Protein AF-A0A496UK48-F1 (afdb_monomer)

Sequence (136 aa):
MDYFEWILVMFTCGMVNFFIALSSLKKFLALNSGIDSLLNLENLKEMVRKQMYQALLAIVFFGGMGVLGCIGIITRRLDSTQFVLFLILNGIVWAAGKSAKSIEKRAQNLSVSNPNLSDEYKSICRTWIRKPFPDF

Secondary structure (DSSP, 8-state):
--HHHHHHHHHHHHHHHHHHHHHHHHHHHHH-SEE-SHHHHHHHHHHHHHHHHHHHHHHHHHHHHHHHHHHHHHTT-S-HHHHHHHHHHHHHHHHHHHHHHHHHHHHHT-EE--HHHHHHHHHHHHHHHH-SS---

Nearest PDB structures (foldseek):
  7q83-assembly1_B  TM=6.352E-01  e=6.183E+00  Saccharomyces cerevisiae S288C

Mean predicted aligned error: 3.77 Å

pLDDT: mean 93.19, std 3.93, range [66.12, 98.06]

Solvent-accessible surface area (backbone atoms only — not comparable to full-atom values): 7486 Å² total; per-residue (Å²): 132,57,71,67,56,52,34,52,49,24,47,50,54,25,51,54,52,48,52,53,48,50,49,54,52,52,51,49,56,73,75,41,88,42,38,70,50,71,67,49,49,50,54,46,50,55,52,49,47,52,42,40,55,48,50,54,53,35,47,53,22,50,48,47,27,50,51,49,50,53,51,26,55,77,69,63,71,45,51,76,65,56,48,53,50,51,52,50,53,52,50,50,53,52,54,51,52,58,58,48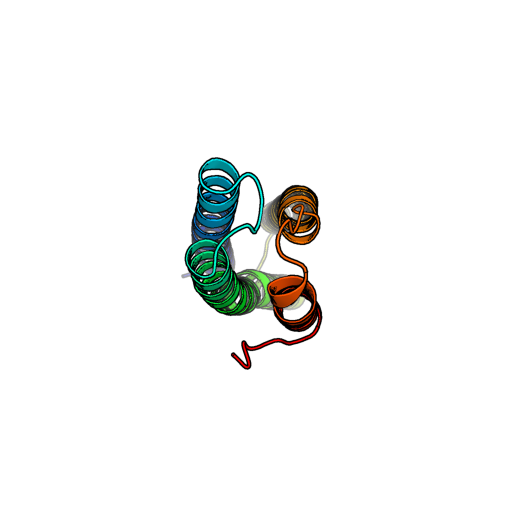,53,57,54,52,52,50,68,71,63,50,54,60,76,36,74,88,51,42,64,58,52,53,48,51,51,49,40,66,74,75,41,82,59,78,92,122

Structure (mmCIF, N/CA/C/O backbone):
data_AF-A0A496UK48-F1
#
_entry.id   AF-A0A496UK48-F1
#
loop_
_atom_site.group_PDB
_atom_site.id
_atom_site.type_symbol
_atom_site.label_atom_id
_atom_site.label_alt_id
_atom_site.label_comp_id
_atom_site.label_asym_id
_atom_site.label_entity_id
_atom_site.label_seq_id
_atom_site.pdbx_PDB_ins_code
_atom_site.Cartn_x
_atom_site.Cartn_y
_atom_site.Cartn_z
_atom_site.occupancy
_atom_site.B_iso_or_equiv
_atom_site.auth_seq_id
_atom_site.auth_comp_id
_atom_site.auth_asym_id
_atom_site.auth_atom_id
_atom_site.pdbx_PDB_model_num
ATOM 1 N N . MET A 1 1 ? 1.303 -1.087 -26.171 1.00 66.12 1 MET A N 1
ATOM 2 C CA . MET A 1 1 ? 1.711 -0.278 -25.016 1.00 66.12 1 MET A CA 1
ATOM 3 C C . MET A 1 1 ? 3.177 -0.513 -24.745 1.00 66.12 1 MET A C 1
ATOM 5 O O . MET A 1 1 ? 3.595 -1.671 -24.759 1.00 66.12 1 MET A O 1
ATOM 9 N N . ASP A 1 2 ? 3.933 0.557 -24.546 1.00 88.25 2 ASP A N 1
ATOM 10 C CA . ASP A 1 2 ? 5.347 0.490 -24.165 1.00 88.25 2 ASP A CA 1
ATOM 11 C C . ASP A 1 2 ? 5.502 0.119 -22.673 1.00 88.25 2 ASP A C 1
ATOM 13 O O . ASP A 1 2 ? 4.555 0.238 -21.889 1.00 88.25 2 ASP A O 1
ATOM 17 N N . TYR A 1 3 ? 6.684 -0.341 -22.252 1.00 88.94 3 TYR A N 1
ATOM 18 C CA . TYR A 1 3 ? 6.968 -0.696 -20.852 1.00 88.94 3 TYR A CA 1
ATOM 19 C C . TYR A 1 3 ? 6.671 0.466 -19.905 1.00 88.94 3 TYR A C 1
ATOM 21 O O . TYR A 1 3 ? 6.113 0.269 -18.824 1.00 88.94 3 TYR A O 1
ATOM 29 N N . PHE A 1 4 ? 7.019 1.680 -20.328 1.00 92.75 4 PHE A N 1
ATOM 30 C CA . PHE A 1 4 ? 6.815 2.876 -19.527 1.00 92.75 4 PHE A CA 1
ATOM 31 C C . PHE A 1 4 ? 5.329 3.205 -19.323 1.00 92.75 4 PHE A C 1
ATOM 33 O O . PHE A 1 4 ? 4.930 3.592 -18.228 1.00 92.75 4 PHE A O 1
ATOM 40 N N . GLU A 1 5 ? 4.477 2.968 -20.323 1.00 95.12 5 GLU A N 1
ATOM 41 C CA . GLU A 1 5 ? 3.028 3.164 -20.186 1.00 95.12 5 GLU A CA 1
ATOM 42 C C . GLU A 1 5 ? 2.441 2.218 -19.133 1.00 95.12 5 GLU A C 1
ATOM 44 O O . GLU A 1 5 ? 1.682 2.648 -18.264 1.00 95.12 5 GLU A O 1
ATOM 49 N N . TRP A 1 6 ? 2.856 0.948 -19.136 1.00 96.38 6 TRP A N 1
ATOM 50 C CA . TRP A 1 6 ? 2.445 -0.005 -18.103 1.00 96.38 6 TRP A CA 1
ATOM 51 C C . TRP A 1 6 ? 2.945 0.384 -16.710 1.00 96.38 6 TRP A C 1
ATOM 53 O O . TRP A 1 6 ? 2.198 0.249 -15.742 1.00 96.38 6 TRP A O 1
ATOM 63 N N . ILE A 1 7 ? 4.170 0.906 -16.598 1.00 96.06 7 ILE A N 1
ATOM 64 C CA . ILE A 1 7 ? 4.708 1.448 -15.340 1.00 96.06 7 ILE A CA 1
ATOM 65 C C . ILE A 1 7 ? 3.804 2.572 -14.815 1.00 96.06 7 ILE A C 1
ATOM 67 O O . ILE A 1 7 ? 3.449 2.560 -13.635 1.00 96.06 7 ILE A O 1
ATOM 71 N N . LEU A 1 8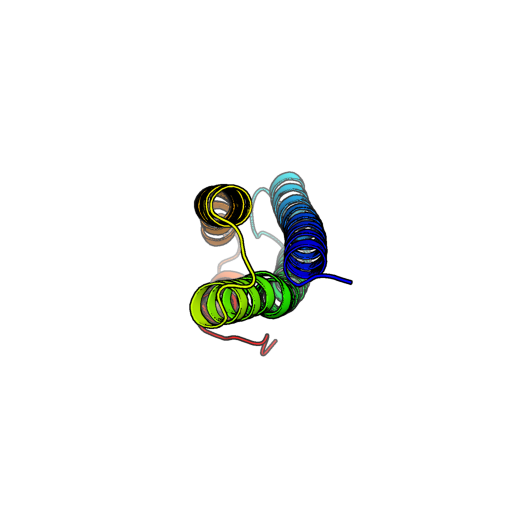 ? 3.377 3.501 -15.676 1.00 97.06 8 LEU A N 1
ATOM 72 C CA . LEU A 1 8 ? 2.485 4.601 -15.294 1.00 97.06 8 LEU A CA 1
ATOM 73 C C . LEU A 1 8 ? 1.087 4.120 -14.887 1.00 97.06 8 LEU A C 1
ATOM 75 O O . LEU A 1 8 ? 0.522 4.635 -13.916 1.00 97.06 8 LEU A O 1
ATOM 79 N N . VAL A 1 9 ? 0.537 3.124 -15.587 1.00 97.75 9 VAL A N 1
ATOM 80 C CA . VAL A 1 9 ? -0.751 2.506 -15.231 1.00 97.75 9 VAL A CA 1
ATOM 81 C C . VAL A 1 9 ? -0.654 1.839 -13.860 1.00 97.75 9 VAL A C 1
ATOM 83 O O . VAL A 1 9 ? -1.461 2.135 -12.980 1.00 97.75 9 VAL A O 1
ATOM 86 N N . MET A 1 10 ? 0.368 1.006 -13.641 1.00 97.50 10 MET A N 1
ATOM 87 C CA . MET A 1 10 ? 0.597 0.332 -12.360 1.00 97.50 10 MET A CA 1
ATOM 88 C C . MET A 1 10 ? 0.794 1.338 -11.222 1.00 97.50 10 MET A C 1
ATOM 90 O O . MET A 1 10 ? 0.184 1.192 -10.162 1.00 97.50 10 MET A O 1
ATOM 94 N N . PHE A 1 11 ? 1.586 2.391 -11.447 1.00 97.75 11 PHE A N 1
ATOM 95 C CA . PHE A 1 11 ? 1.771 3.469 -10.479 1.00 97.75 11 PHE A CA 1
ATOM 96 C C . PHE A 1 11 ? 0.440 4.141 -10.129 1.00 97.75 11 PHE A C 1
ATOM 98 O O . PHE A 1 11 ? 0.097 4.252 -8.953 1.00 97.75 11 PHE A O 1
ATOM 105 N N . THR A 1 12 ? -0.337 4.545 -11.136 1.00 97.94 12 THR A N 1
ATOM 106 C CA . THR A 1 12 ? -1.619 5.234 -10.934 1.00 97.94 12 THR A CA 1
ATOM 107 C C . THR A 1 12 ? -2.606 4.355 -10.171 1.00 97.94 12 THR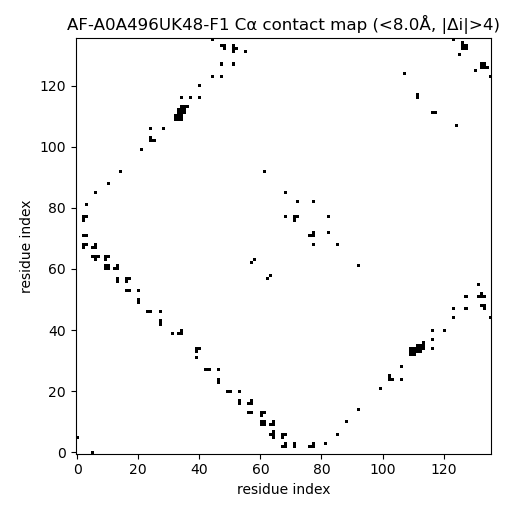 A C 1
ATOM 109 O O . THR A 1 12 ? -3.172 4.796 -9.169 1.00 97.94 12 THR A O 1
ATOM 112 N N . CYS A 1 13 ? -2.770 3.094 -10.577 1.00 98.06 13 CYS A N 1
ATOM 113 C CA . CYS A 1 13 ? -3.639 2.142 -9.887 1.00 98.06 13 CYS A CA 1
ATOM 114 C C . CYS A 1 13 ? -3.187 1.898 -8.440 1.00 98.06 13 CYS A C 1
ATOM 116 O O . CYS A 1 13 ? -4.013 1.917 -7.522 1.00 98.06 13 CYS A O 1
ATOM 118 N N . GLY A 1 14 ? -1.879 1.741 -8.217 1.00 97.88 14 GLY A N 1
ATOM 119 C CA . GLY A 1 14 ? -1.300 1.599 -6.884 1.00 97.88 14 GLY A CA 1
ATOM 120 C C . GLY A 1 14 ? -1.556 2.818 -5.998 1.00 97.88 14 GLY A C 1
ATOM 121 O O . GLY A 1 14 ? -1.967 2.665 -4.847 1.00 97.88 14 GLY A O 1
ATOM 122 N N . MET A 1 15 ? -1.389 4.028 -6.538 1.00 97.81 15 MET A N 1
ATOM 123 C CA . MET A 1 15 ? -1.636 5.276 -5.813 1.00 97.81 15 MET A CA 1
ATOM 124 C C . MET A 1 15 ? -3.119 5.479 -5.492 1.00 97.81 15 MET A C 1
ATOM 126 O O . MET A 1 15 ? -3.447 5.862 -4.369 1.00 97.81 15 MET A O 1
ATOM 130 N N . VAL A 1 16 ? -4.029 5.175 -6.421 1.00 97.94 16 VAL A N 1
ATOM 131 C CA . VAL A 1 16 ? -5.478 5.213 -6.159 1.00 97.94 16 VAL A CA 1
ATOM 132 C C . VAL A 1 16 ? -5.839 4.249 -5.029 1.00 97.94 16 VAL A C 1
ATOM 134 O O . VAL A 1 16 ? -6.479 4.655 -4.057 1.00 97.94 16 VAL A O 1
ATOM 137 N N . ASN A 1 17 ? -5.371 3.000 -5.100 1.00 97.31 17 ASN A N 1
ATOM 138 C CA . ASN A 1 17 ? -5.577 2.013 -4.040 1.00 97.31 17 ASN A CA 1
ATOM 139 C C . ASN A 1 17 ? -5.021 2.499 -2.685 1.00 97.31 17 ASN A C 1
ATOM 141 O O . ASN A 1 17 ? -5.708 2.408 -1.666 1.00 97.31 17 ASN A O 1
ATOM 145 N N . PHE A 1 18 ? -3.823 3.094 -2.680 1.00 96.31 18 PHE A N 1
ATOM 146 C CA . PHE A 1 18 ? -3.215 3.692 -1.489 1.00 96.31 18 PHE A CA 1
ATOM 147 C C . PHE A 1 18 ? -4.082 4.806 -0.882 1.00 96.31 18 PHE A C 1
ATOM 149 O O . PHE A 1 18 ? -4.325 4.808 0.326 1.00 96.31 18 PHE A O 1
ATOM 156 N N . PHE A 1 19 ? -4.591 5.737 -1.693 1.00 96.50 19 PHE A N 1
ATOM 157 C CA . PHE A 1 19 ? -5.431 6.828 -1.191 1.00 96.50 19 PHE A CA 1
ATOM 158 C C . PHE A 1 19 ? -6.769 6.333 -0.636 1.00 96.50 19 PHE A C 1
ATOM 160 O O . PHE A 1 19 ? -7.230 6.859 0.381 1.00 96.50 19 PHE A O 1
ATOM 167 N N . ILE A 1 20 ? -7.366 5.303 -1.239 1.00 96.31 20 ILE A N 1
ATOM 168 C CA . ILE A 1 20 ? -8.583 4.671 -0.712 1.00 96.31 20 ILE A CA 1
ATOM 169 C C . ILE A 1 20 ? -8.295 4.034 0.657 1.00 96.31 20 ILE A C 1
ATOM 171 O O . ILE A 1 20 ? -9.037 4.279 1.613 1.00 96.31 20 ILE A O 1
ATOM 175 N N . ALA A 1 21 ? -7.201 3.276 0.783 1.00 94.56 21 ALA A N 1
ATOM 176 C CA . ALA A 1 21 ? -6.790 2.654 2.045 1.00 94.56 21 ALA A CA 1
ATOM 177 C C . ALA A 1 21 ? -6.535 3.693 3.148 1.00 94.56 21 ALA A C 1
ATOM 179 O O . ALA A 1 21 ? -7.024 3.568 4.278 1.00 94.56 21 ALA A O 1
ATOM 180 N N . LEU A 1 22 ? -5.825 4.765 2.795 1.00 94.62 22 LEU A N 1
ATOM 181 C CA . LEU A 1 22 ? -5.513 5.865 3.697 1.00 94.62 22 LEU A CA 1
ATOM 182 C C . LEU A 1 22 ? -6.769 6.628 4.135 1.00 94.62 22 LEU A C 1
ATOM 184 O O . LEU A 1 22 ? -6.894 6.992 5.305 1.00 94.62 22 LEU A O 1
ATOM 188 N N . SER A 1 23 ? -7.701 6.869 3.212 1.00 94.19 23 SER A N 1
ATOM 189 C CA . SER A 1 23 ? -8.984 7.511 3.506 1.00 94.19 23 SER A CA 1
ATOM 190 C C . SER A 1 23 ? -9.811 6.670 4.478 1.00 94.19 23 SER A C 1
ATOM 192 O O . SER A 1 23 ? -10.307 7.196 5.475 1.00 94.19 23 SER A O 1
ATOM 194 N N . SER A 1 24 ? -9.872 5.350 4.265 1.00 93.19 24 SER A N 1
ATOM 195 C CA . SER A 1 24 ? -10.543 4.422 5.182 1.00 93.19 24 SER A CA 1
ATOM 196 C C . SER A 1 24 ? -9.948 4.479 6.593 1.00 93.19 24 SER A C 1
ATOM 198 O O . SER A 1 24 ? -10.695 4.530 7.569 1.00 93.19 24 SER A O 1
ATOM 200 N N . LEU A 1 25 ? -8.616 4.539 6.710 1.00 93.81 25 LEU A N 1
ATOM 201 C CA . LEU A 1 25 ? -7.929 4.651 8.000 1.00 93.81 25 LEU A CA 1
ATOM 202 C C . LEU A 1 25 ? -8.252 5.962 8.719 1.00 93.81 25 LEU A C 1
ATOM 204 O O . LEU A 1 25 ? -8.556 5.980 9.910 1.00 93.81 25 LEU A O 1
ATOM 208 N N . LYS A 1 26 ? -8.181 7.076 7.983 1.00 93.38 26 LYS A N 1
ATOM 209 C CA . LYS A 1 26 ? -8.479 8.409 8.516 1.00 93.38 26 LYS A CA 1
ATOM 210 C C . LYS A 1 26 ? -9.935 8.508 8.955 1.00 93.38 26 LYS A C 1
ATOM 212 O O . LYS A 1 26 ? -10.199 9.054 10.020 1.00 93.38 26 LYS A O 1
ATOM 217 N N . LYS A 1 27 ? -10.861 7.950 8.171 1.00 93.56 27 LYS A N 1
ATOM 218 C CA . LYS A 1 27 ? -12.283 7.888 8.516 1.00 93.56 27 LYS A CA 1
ATOM 219 C C . LYS A 1 27 ? -12.507 7.068 9.786 1.00 93.56 27 LYS A C 1
ATOM 221 O O . LYS A 1 27 ? -13.228 7.524 10.663 1.00 93.56 27 LYS A O 1
ATOM 226 N N . PHE A 1 28 ? -11.856 5.911 9.916 1.00 93.50 28 PHE A N 1
ATOM 227 C CA . PHE A 1 28 ? -11.934 5.098 11.132 1.00 93.50 28 PHE A CA 1
ATOM 228 C C . PHE A 1 28 ? -11.454 5.873 12.368 1.00 93.50 28 PHE A C 1
ATOM 230 O O . PHE A 1 28 ? -12.183 5.946 13.353 1.00 93.50 28 PHE A O 1
ATOM 237 N N . LEU A 1 29 ? -10.286 6.519 12.282 1.00 92.25 29 LEU A N 1
ATOM 238 C CA . LEU A 1 29 ? -9.725 7.341 13.362 1.00 92.25 29 LEU A CA 1
ATOM 239 C C . LEU A 1 29 ? -10.566 8.580 13.700 1.00 92.25 29 LEU A C 1
ATOM 241 O O . LEU A 1 29 ? -10.534 9.047 14.832 1.00 92.25 29 LEU A O 1
ATOM 245 N N . ALA A 1 30 ? -11.283 9.143 12.726 1.00 92.00 30 ALA A N 1
ATOM 246 C CA . ALA A 1 30 ? -12.175 10.277 12.956 1.00 92.00 30 ALA A CA 1
ATOM 247 C C . ALA A 1 30 ? -13.471 9.860 13.667 1.00 92.00 30 ALA A C 1
ATOM 249 O O . ALA A 1 30 ? -14.024 10.643 14.432 1.00 92.00 30 ALA A O 1
ATOM 250 N N . LEU A 1 31 ? -13.951 8.640 13.409 1.00 91.19 31 LEU A N 1
ATOM 251 C CA . LEU A 1 31 ? -15.176 8.102 14.004 1.00 91.19 31 LEU A CA 1
ATOM 252 C C . LEU A 1 31 ? -14.941 7.436 15.366 1.00 91.19 31 LEU A C 1
ATOM 254 O O . LEU A 1 31 ? -15.863 7.378 16.169 1.00 91.19 31 LEU A O 1
ATOM 258 N N . ASN A 1 32 ? -13.728 6.941 15.628 1.00 89.31 32 ASN A N 1
ATOM 259 C CA . ASN A 1 32 ? -13.404 6.178 16.832 1.00 89.31 32 ASN A CA 1
ATOM 260 C C . ASN A 1 32 ? -12.200 6.814 17.541 1.00 89.31 32 ASN A C 1
ATOM 262 O O . ASN A 1 32 ? -11.061 6.682 17.091 1.00 89.31 32 ASN A O 1
ATOM 266 N N . SER A 1 33 ? -12.447 7.485 18.669 1.00 84.94 33 SER A N 1
ATOM 267 C CA . SER A 1 33 ? -11.394 8.025 19.545 1.00 84.94 33 SER A CA 1
ATOM 268 C C . SER A 1 33 ? -10.760 6.962 20.453 1.00 84.94 33 SER A C 1
ATOM 270 O O . SER A 1 33 ? -9.681 7.190 20.998 1.00 84.94 33 SER A O 1
ATOM 272 N N . GLY A 1 34 ? -11.404 5.798 20.583 1.00 88.75 34 GLY A N 1
ATOM 273 C CA . GLY A 1 34 ? -10.958 4.646 21.362 1.00 88.75 34 GLY A CA 1
ATOM 274 C C . GLY A 1 34 ? -11.833 3.414 21.108 1.00 88.75 34 GLY A C 1
ATOM 275 O O . GLY A 1 34 ? -12.812 3.470 20.359 1.00 88.75 34 GLY A O 1
ATOM 276 N N . ILE A 1 35 ? -11.473 2.291 21.726 1.00 89.31 35 ILE A N 1
ATOM 277 C CA . ILE A 1 35 ? -12.241 1.040 21.684 1.00 89.31 35 ILE A CA 1
ATOM 278 C C . ILE A 1 35 ? -12.948 0.862 23.031 1.00 89.31 35 ILE A C 1
ATOM 280 O O . ILE A 1 35 ? -12.357 0.409 24.015 1.00 89.31 35 ILE A O 1
ATOM 284 N N . ASP A 1 36 ? -14.211 1.268 23.086 1.00 90.25 36 ASP A N 1
ATOM 285 C CA . ASP A 1 36 ? -15.077 1.199 24.269 1.00 90.25 36 ASP A CA 1
ATOM 286 C C . ASP A 1 36 ? -16.209 0.169 24.120 1.00 90.25 36 ASP A C 1
ATOM 288 O O . ASP A 1 36 ? -16.664 -0.399 25.114 1.00 90.25 36 ASP A O 1
ATOM 292 N N . SER A 1 37 ? -16.612 -0.125 22.884 1.00 90.69 37 SER A N 1
ATOM 293 C CA . SER A 1 37 ? -17.705 -1.035 22.556 1.00 90.69 37 SER A CA 1
ATOM 294 C C . SER A 1 37 ? -17.286 -2.150 21.591 1.00 90.69 37 SER A C 1
ATOM 296 O O . SER A 1 37 ? -16.293 -2.046 20.865 1.00 90.69 37 SER A O 1
ATOM 298 N N . LEU A 1 38 ? -18.092 -3.216 21.551 1.00 91.00 38 LEU A N 1
ATOM 299 C CA . LEU A 1 38 ? -17.963 -4.287 20.557 1.00 91.00 38 LEU A CA 1
ATOM 300 C C . LEU A 1 38 ? -18.112 -3.757 19.126 1.00 91.00 38 LEU A C 1
ATOM 302 O O . LEU A 1 38 ? -17.391 -4.195 18.236 1.00 91.00 38 LEU A O 1
ATOM 306 N N . LEU A 1 39 ? -18.975 -2.759 18.919 1.00 91.31 39 LEU A N 1
ATOM 307 C CA . LEU A 1 39 ? -19.181 -2.140 17.611 1.00 91.31 39 LEU A CA 1
ATOM 308 C C . LEU A 1 39 ? -17.894 -1.483 17.085 1.00 91.31 39 LEU A C 1
ATOM 310 O O . LEU A 1 39 ? -17.544 -1.652 15.918 1.00 91.31 39 LEU A O 1
ATOM 314 N N . ASN A 1 40 ? -17.141 -0.779 17.937 1.00 91.50 40 ASN A N 1
ATOM 315 C CA . ASN A 1 40 ? -15.868 -0.167 17.531 1.00 91.50 40 ASN A CA 1
ATOM 316 C C . ASN A 1 40 ? -14.830 -1.236 17.165 1.00 91.50 40 ASN A C 1
ATOM 318 O O . ASN A 1 40 ? -14.034 -1.045 16.243 1.00 91.50 40 ASN A O 1
ATOM 322 N N . LEU A 1 41 ? -14.847 -2.367 17.875 1.00 92.12 41 LEU A N 1
ATOM 323 C CA . LEU A 1 41 ? -13.962 -3.494 17.604 1.00 92.12 41 LEU A CA 1
ATOM 324 C C . LEU A 1 41 ? -14.302 -4.176 16.270 1.00 92.12 41 LEU A C 1
ATOM 326 O O . LEU A 1 41 ? -13.397 -4.492 15.499 1.00 92.12 41 LEU A O 1
ATOM 330 N N . GLU A 1 42 ? -15.584 -4.357 15.955 1.00 93.81 42 GLU A N 1
ATOM 331 C CA . GLU A 1 42 ? -16.021 -4.869 14.650 1.00 93.81 42 GLU A CA 1
ATOM 332 C C . GLU A 1 42 ? -15.651 -3.915 13.510 1.00 93.81 42 GLU A C 1
ATOM 334 O O . GLU A 1 42 ? -15.089 -4.349 12.501 1.00 93.81 42 GLU A O 1
ATOM 339 N N . ASN A 1 43 ? -15.847 -2.608 13.707 1.00 93.50 43 ASN A N 1
ATOM 340 C CA . ASN A 1 43 ? -15.411 -1.584 12.755 1.00 93.50 43 ASN A CA 1
ATOM 341 C C . ASN A 1 43 ? -13.893 -1.641 12.515 1.00 93.50 43 ASN A C 1
ATOM 343 O O . ASN A 1 43 ? -13.435 -1.498 11.376 1.00 93.50 43 ASN A O 1
ATOM 347 N N . LEU A 1 44 ? -13.103 -1.878 13.570 1.00 93.75 44 LEU A N 1
ATOM 348 C CA . LEU A 1 44 ? -11.660 -2.076 13.452 1.00 93.75 44 LEU A CA 1
ATOM 349 C C . LEU A 1 44 ? -11.347 -3.327 12.625 1.00 93.75 44 LEU A C 1
ATOM 351 O O . LEU A 1 44 ? -10.542 -3.242 11.698 1.00 93.75 44 LEU A O 1
ATOM 355 N N . LYS A 1 45 ? -11.980 -4.470 12.921 1.00 94.62 45 LYS A N 1
ATOM 356 C CA . LYS A 1 45 ? -11.779 -5.719 12.166 1.00 94.62 45 LYS A CA 1
ATOM 357 C C . LYS A 1 45 ? -12.057 -5.522 10.682 1.00 94.62 45 LYS A C 1
ATOM 359 O O . LYS A 1 45 ? -11.232 -5.897 9.849 1.00 94.62 45 LYS A O 1
ATOM 364 N N . GLU A 1 46 ? -13.190 -4.913 10.341 1.00 94.38 46 GLU A N 1
ATOM 365 C CA . GLU A 1 46 ? -13.565 -4.671 8.949 1.00 94.38 46 GLU A CA 1
ATOM 366 C C . GLU A 1 46 ? -12.553 -3.752 8.250 1.00 94.38 46 GLU A C 1
ATOM 368 O O . GLU A 1 46 ? -12.118 -4.032 7.126 1.00 94.38 46 GLU A O 1
ATOM 373 N N . MET A 1 47 ? -12.129 -2.682 8.928 1.00 95.38 47 MET A N 1
ATOM 374 C CA . MET A 1 47 ? -11.120 -1.763 8.408 1.00 95.38 47 MET A CA 1
ATOM 375 C C . MET A 1 47 ? -9.781 -2.471 8.174 1.00 95.38 47 MET A C 1
ATOM 377 O O . MET A 1 47 ? -9.207 -2.346 7.090 1.00 95.38 47 MET A O 1
ATOM 381 N N . VAL A 1 48 ? -9.299 -3.239 9.156 1.00 95.25 48 VAL A N 1
ATOM 382 C CA . VAL A 1 48 ? -8.037 -3.985 9.061 1.00 95.25 48 VAL A CA 1
ATOM 383 C C . VAL A 1 48 ? -8.110 -4.988 7.917 1.00 95.25 48 VAL A C 1
ATOM 385 O O . VAL A 1 48 ? -7.207 -5.031 7.085 1.00 95.25 48 VAL A O 1
ATOM 388 N N . ARG A 1 49 ? -9.208 -5.745 7.816 1.00 95.94 49 ARG A N 1
ATOM 389 C CA . ARG A 1 49 ? -9.432 -6.721 6.744 1.00 95.94 49 ARG A CA 1
ATOM 390 C C . ARG A 1 49 ? -9.293 -6.072 5.366 1.00 95.94 49 ARG A C 1
ATOM 392 O O . ARG A 1 49 ? -8.541 -6.568 4.527 1.00 95.94 49 ARG A O 1
ATOM 399 N N . LYS A 1 50 ? -9.967 -4.938 5.142 1.00 94.62 50 LYS A N 1
ATOM 400 C CA . LYS A 1 50 ? -9.864 -4.180 3.882 1.00 94.62 50 LYS A CA 1
ATOM 401 C C . LYS A 1 50 ? -8.430 -3.735 3.613 1.00 94.62 50 LYS A C 1
ATOM 403 O O . LYS A 1 50 ? -7.943 -3.920 2.501 1.00 94.62 50 LYS A O 1
ATOM 408 N N . GLN A 1 51 ? -7.736 -3.219 4.624 1.00 94.62 51 GLN A N 1
ATOM 409 C CA . GLN A 1 51 ? -6.356 -2.767 4.463 1.00 94.62 51 GLN A CA 1
ATOM 410 C C . GLN A 1 51 ? -5.375 -3.889 4.148 1.00 94.62 51 GLN A C 1
ATOM 412 O O . GLN A 1 51 ? -4.489 -3.684 3.324 1.00 94.62 51 GLN A O 1
ATOM 417 N N . MET A 1 52 ? -5.538 -5.075 4.736 1.00 95.31 52 MET A N 1
ATOM 418 C CA . MET A 1 52 ? -4.690 -6.228 4.418 1.00 95.31 52 MET A CA 1
ATOM 419 C C . MET A 1 52 ? -4.829 -6.622 2.940 1.00 95.31 52 MET A C 1
ATOM 421 O O . MET A 1 52 ? -3.824 -6.777 2.248 1.00 95.31 52 MET A O 1
ATOM 425 N N . TYR A 1 53 ? -6.056 -6.675 2.407 1.00 95.56 53 TYR A N 1
ATOM 426 C CA . TYR A 1 53 ? -6.268 -6.924 0.975 1.00 95.56 53 TYR A CA 1
ATOM 427 C C . TYR A 1 53 ? -5.758 -5.782 0.085 1.00 95.56 53 TYR A C 1
ATOM 429 O O . TYR A 1 53 ? -5.162 -6.034 -0.962 1.00 95.56 53 TYR A O 1
ATOM 437 N N . GLN A 1 54 ? -5.931 -4.527 0.504 1.00 95.00 54 GLN A N 1
ATOM 438 C CA . GLN A 1 54 ? -5.391 -3.373 -0.220 1.00 95.00 54 GLN A CA 1
ATOM 439 C C . GLN A 1 54 ? -3.861 -3.371 -0.237 1.00 95.00 54 GLN A C 1
ATOM 441 O O . GLN A 1 54 ? -3.276 -2.989 -1.248 1.00 95.00 54 GLN A O 1
ATOM 446 N N . ALA A 1 55 ? -3.203 -3.822 0.832 1.00 94.19 55 ALA A N 1
ATOM 447 C CA . ALA A 1 55 ? -1.753 -3.969 0.877 1.00 94.19 55 ALA A CA 1
ATOM 448 C C . ALA A 1 55 ? -1.270 -5.039 -0.114 1.00 94.19 55 ALA A C 1
ATOM 450 O O . ALA A 1 55 ? -0.308 -4.800 -0.842 1.00 94.19 55 ALA A O 1
ATOM 451 N N . LEU A 1 56 ? -1.971 -6.174 -0.221 1.00 94.88 56 LEU A N 1
ATOM 452 C CA . LEU A 1 56 ? -1.678 -7.193 -1.238 1.00 94.88 56 LEU A CA 1
ATOM 453 C C . LEU A 1 56 ? -1.834 -6.640 -2.657 1.00 94.88 56 LEU A C 1
ATOM 455 O O . LEU A 1 56 ? -0.960 -6.833 -3.500 1.00 94.88 56 LEU A O 1
ATOM 459 N N . LEU A 1 57 ? -2.906 -5.890 -2.911 1.00 96.25 57 LEU A N 1
ATOM 460 C CA . LEU A 1 57 ? -3.118 -5.249 -4.205 1.00 96.25 57 LEU A CA 1
ATOM 461 C C . LEU A 1 57 ? -2.039 -4.190 -4.506 1.00 96.25 57 LEU A C 1
ATOM 463 O O . LEU A 1 57 ? -1.558 -4.093 -5.634 1.00 96.25 57 LEU A O 1
ATOM 467 N N . ALA A 1 58 ? -1.591 -3.442 -3.493 1.00 95.69 58 ALA A N 1
ATOM 468 C CA . ALA A 1 58 ? -0.477 -2.506 -3.621 1.00 95.69 58 ALA A CA 1
ATOM 469 C C . ALA A 1 58 ? 0.844 -3.221 -3.949 1.00 95.69 58 ALA A C 1
ATOM 471 O O . ALA A 1 58 ? 1.619 -2.707 -4.753 1.00 95.69 58 ALA A O 1
ATOM 472 N N . ILE A 1 59 ? 1.090 -4.412 -3.387 1.00 94.94 59 ILE A N 1
ATOM 473 C CA . ILE A 1 59 ? 2.248 -5.247 -3.744 1.00 94.94 59 ILE A CA 1
ATOM 474 C C . ILE A 1 59 ? 2.175 -5.660 -5.216 1.00 94.94 59 ILE A C 1
ATOM 476 O O . ILE A 1 59 ? 3.188 -5.587 -5.904 1.00 94.94 59 ILE A O 1
ATOM 480 N N . VAL A 1 60 ? 0.999 -6.038 -5.725 1.00 96.94 60 VAL A N 1
ATOM 481 C CA . VAL A 1 60 ? 0.832 -6.373 -7.150 1.00 96.94 60 VAL A CA 1
ATOM 482 C C . VAL A 1 60 ? 1.160 -5.169 -8.035 1.00 96.94 60 VAL A C 1
ATOM 484 O O . VAL A 1 60 ? 1.955 -5.297 -8.964 1.00 96.94 60 VAL A O 1
ATOM 487 N N . PHE A 1 61 ? 0.612 -3.992 -7.727 1.00 97.81 61 PHE A N 1
ATOM 488 C CA . PHE A 1 61 ? 0.840 -2.793 -8.535 1.00 97.81 61 PHE A CA 1
ATOM 489 C C . PHE A 1 61 ? 2.279 -2.276 -8.444 1.00 97.81 61 PHE A C 1
ATOM 491 O O . PHE A 1 61 ? 2.954 -2.145 -9.463 1.00 97.81 61 PHE A O 1
ATOM 498 N N . PHE A 1 62 ? 2.792 -2.011 -7.242 1.00 97.25 62 PHE A N 1
ATOM 499 C CA . PHE A 1 62 ? 4.134 -1.447 -7.075 1.00 97.25 62 PHE A CA 1
ATOM 500 C C . PHE A 1 62 ? 5.241 -2.481 -7.302 1.00 97.25 62 PHE A C 1
ATOM 502 O O . PHE A 1 62 ? 6.288 -2.145 -7.853 1.00 97.25 62 PHE A O 1
ATOM 509 N N . GLY A 1 63 ? 5.008 -3.745 -6.945 1.00 96.38 63 GLY A N 1
ATOM 510 C CA . GLY A 1 63 ? 5.907 -4.847 -7.283 1.00 96.38 63 GLY A CA 1
ATOM 511 C C . GLY A 1 63 ? 5.950 -5.091 -8.789 1.00 96.38 63 GLY A C 1
ATOM 512 O O . GLY A 1 63 ? 7.037 -5.176 -9.356 1.00 96.38 63 GLY A O 1
ATOM 513 N N . GLY A 1 64 ? 4.793 -5.102 -9.460 1.00 96.69 64 GLY A N 1
ATOM 514 C CA . GLY A 1 64 ? 4.705 -5.184 -10.920 1.00 96.69 64 GLY A CA 1
ATOM 515 C C . GLY A 1 64 ? 5.405 -4.015 -11.614 1.00 96.69 64 GLY A C 1
ATOM 516 O O . GLY A 1 64 ? 6.198 -4.232 -12.528 1.00 96.69 64 GLY A O 1
ATOM 517 N N . MET A 1 65 ? 5.197 -2.787 -11.127 1.00 96.62 65 MET A N 1
ATOM 518 C CA . MET A 1 65 ? 5.921 -1.592 -11.577 1.00 96.62 65 MET A CA 1
ATOM 519 C C . MET A 1 65 ? 7.442 -1.768 -11.442 1.00 96.62 65 MET A C 1
ATOM 521 O O . MET A 1 65 ? 8.177 -1.479 -12.384 1.00 96.62 65 MET A O 1
ATOM 525 N N . GLY A 1 66 ? 7.916 -2.266 -10.295 1.00 95.56 66 GLY A N 1
ATOM 526 C CA . GLY A 1 66 ? 9.335 -2.525 -10.048 1.00 95.56 66 GLY A CA 1
ATOM 527 C C . GLY A 1 66 ? 9.919 -3.575 -10.994 1.00 95.56 66 GLY A C 1
ATOM 528 O O . GLY A 1 66 ? 10.967 -3.346 -11.593 1.00 95.56 66 GLY 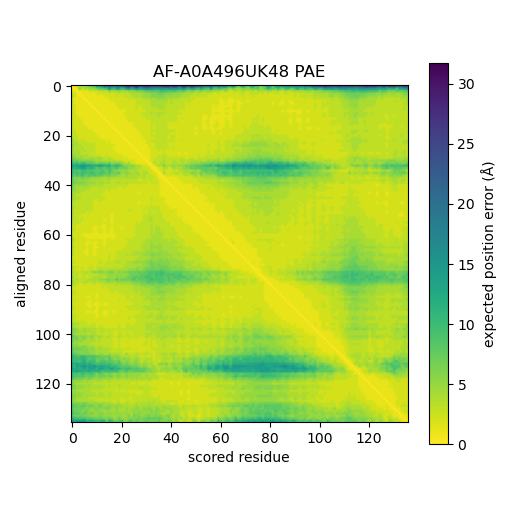A O 1
ATOM 529 N N . VAL A 1 67 ? 9.213 -4.694 -11.190 1.00 96.75 67 VAL A N 1
ATOM 530 C CA . VAL A 1 67 ? 9.618 -5.763 -12.118 1.00 96.75 67 VAL A CA 1
ATOM 531 C C . VAL A 1 67 ? 9.694 -5.245 -13.555 1.00 96.75 67 VAL A C 1
ATOM 533 O O . VAL A 1 67 ? 10.704 -5.463 -14.224 1.00 96.75 67 VAL A O 1
ATOM 536 N N . LEU A 1 68 ? 8.676 -4.514 -14.019 1.00 95.75 68 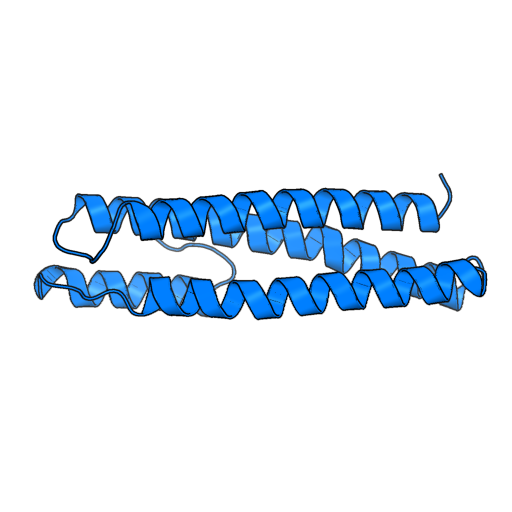LEU A N 1
ATOM 537 C CA . LEU A 1 68 ? 8.667 -3.917 -15.359 1.00 95.75 68 LEU A CA 1
ATOM 538 C C . LEU A 1 68 ? 9.789 -2.889 -15.537 1.00 95.75 68 LEU A C 1
ATOM 540 O O . LEU A 1 68 ? 10.436 -2.882 -16.583 1.00 95.75 68 LEU A O 1
ATOM 544 N N . GLY A 1 69 ? 10.060 -2.073 -14.515 1.00 94.31 69 GLY A N 1
ATOM 545 C CA . GLY A 1 69 ? 11.190 -1.146 -14.504 1.00 94.31 69 GLY A CA 1
ATOM 546 C C . GLY A 1 69 ? 12.528 -1.867 -14.661 1.00 94.31 69 GLY A C 1
ATOM 547 O O . GLY A 1 69 ? 13.313 -1.524 -15.544 1.00 94.31 69 GLY A O 1
ATOM 548 N N . CYS A 1 70 ? 12.766 -2.923 -13.878 1.00 94.81 70 CYS A N 1
ATOM 549 C CA . CYS A 1 70 ? 13.980 -3.737 -13.979 1.00 94.81 70 CYS A CA 1
ATOM 550 C C . CYS A 1 70 ? 14.140 -4.376 -15.366 1.00 94.81 70 CYS A C 1
ATOM 552 O O . CYS A 1 70 ? 15.218 -4.291 -15.958 1.00 94.81 70 CYS A O 1
ATOM 554 N N . ILE A 1 71 ? 13.075 -4.976 -15.912 1.00 95.69 71 ILE A N 1
ATOM 555 C CA . ILE A 1 71 ? 13.095 -5.572 -17.257 1.00 95.69 71 ILE A CA 1
ATOM 556 C C . ILE A 1 71 ? 13.392 -4.500 -18.313 1.00 95.69 71 ILE A C 1
ATOM 558 O O . ILE A 1 71 ? 14.238 -4.714 -19.185 1.00 95.69 71 ILE A O 1
ATOM 562 N N . GLY A 1 72 ? 12.747 -3.335 -18.223 1.00 94.50 72 GLY A N 1
ATOM 563 C CA . GLY A 1 72 ? 12.954 -2.218 -19.142 1.00 94.50 72 GLY A CA 1
ATOM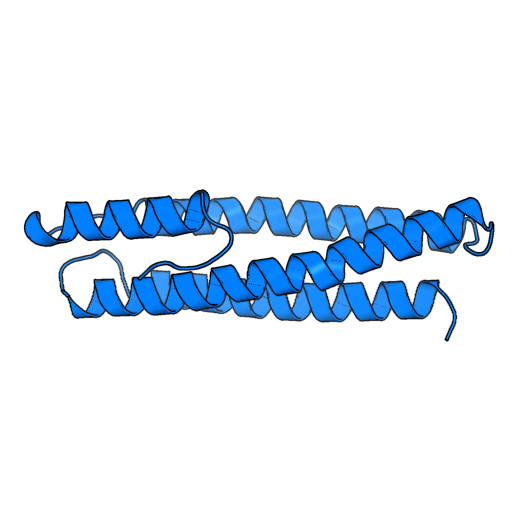 564 C C . GLY A 1 72 ? 14.393 -1.690 -19.138 1.00 94.50 72 GLY A C 1
ATOM 565 O O . GLY A 1 72 ? 14.948 -1.425 -20.205 1.00 94.50 72 GLY A O 1
ATOM 566 N N . ILE A 1 73 ? 15.030 -1.619 -17.963 1.00 93.31 73 ILE A N 1
ATOM 567 C CA . ILE A 1 73 ? 16.439 -1.216 -17.815 1.00 93.31 73 ILE A CA 1
ATOM 568 C C . ILE A 1 73 ? 17.375 -2.267 -18.425 1.00 93.31 73 ILE A C 1
ATOM 570 O O . ILE A 1 73 ? 18.226 -1.933 -19.249 1.00 93.31 73 ILE A O 1
ATOM 574 N N . ILE A 1 74 ? 17.212 -3.544 -18.058 1.00 95.12 74 ILE A N 1
ATOM 575 C CA . ILE A 1 74 ? 18.094 -4.635 -18.516 1.00 95.12 74 ILE A CA 1
ATOM 576 C C . ILE A 1 74 ? 18.023 -4.793 -20.039 1.00 95.12 74 ILE A C 1
ATOM 578 O O . ILE A 1 74 ? 19.043 -4.984 -20.699 1.00 95.12 74 ILE A O 1
ATOM 582 N N . THR A 1 75 ? 16.822 -4.672 -20.607 1.00 94.81 75 THR A N 1
ATOM 583 C CA . THR A 1 75 ? 16.599 -4.779 -22.057 1.00 94.81 75 THR A CA 1
ATOM 584 C C . THR A 1 75 ? 16.915 -3.491 -22.822 1.00 94.81 75 THR A C 1
ATOM 586 O O . THR A 1 75 ? 16.750 -3.470 -24.041 1.00 94.81 75 THR A O 1
ATOM 589 N N . ARG A 1 76 ? 17.378 -2.430 -22.136 1.00 92.31 76 ARG A N 1
ATOM 590 C CA . ARG A 1 76 ? 17.648 -1.091 -22.698 1.00 92.31 76 ARG A CA 1
ATOM 591 C C . ARG A 1 76 ? 16.456 -0.498 -23.458 1.00 92.31 76 ARG A C 1
ATOM 593 O O . ARG A 1 76 ? 16.634 0.245 -24.418 1.00 92.31 76 ARG A O 1
ATOM 600 N N . ARG A 1 77 ? 15.240 -0.858 -23.042 1.00 92.75 77 ARG A N 1
ATOM 601 C CA . ARG A 1 77 ? 13.986 -0.337 -23.604 1.00 92.75 77 ARG A CA 1
ATOM 602 C C . ARG A 1 77 ? 13.501 0.923 -22.901 1.00 92.75 77 ARG A C 1
ATOM 604 O O . ARG A 1 77 ? 12.636 1.595 -23.439 1.00 92.75 77 ARG A O 1
ATOM 611 N N . LEU A 1 78 ? 14.056 1.230 -21.729 1.00 90.50 78 LEU A N 1
ATOM 612 C CA . LEU A 1 78 ? 13.863 2.517 -21.075 1.00 90.50 78 LEU A CA 1
ATOM 613 C C . LEU A 1 78 ? 15.000 3.462 -21.452 1.00 90.50 78 LEU A C 1
ATOM 615 O O . LEU A 1 78 ? 16.174 3.123 -21.282 1.00 90.50 78 LEU A O 1
ATOM 619 N N . ASP A 1 79 ? 14.644 4.643 -21.946 1.00 92.25 79 ASP A N 1
ATOM 620 C CA . ASP A 1 79 ? 15.613 5.713 -22.166 1.00 92.25 79 ASP A CA 1
ATOM 621 C C . ASP A 1 79 ? 16.052 6.362 -20.834 1.00 92.25 79 ASP A C 1
ATOM 623 O O . ASP A 1 79 ? 15.501 6.102 -19.757 1.00 92.25 79 ASP A O 1
ATOM 627 N N . SER A 1 80 ? 17.070 7.224 -20.893 1.00 93.00 80 SER A N 1
ATOM 628 C CA . SER A 1 80 ? 17.607 7.904 -19.708 1.00 93.00 80 SER A CA 1
ATOM 629 C C . SER A 1 80 ? 16.564 8.767 -18.987 1.00 93.00 80 SER A C 1
ATOM 631 O O . SER A 1 80 ? 16.587 8.861 -17.760 1.00 93.00 80 SER A O 1
ATOM 633 N N . THR A 1 81 ? 15.639 9.385 -19.723 1.00 94.50 81 THR A N 1
ATOM 634 C CA . THR A 1 81 ? 14.584 10.236 -19.158 1.00 94.50 81 THR A CA 1
ATOM 635 C C . THR A 1 81 ? 13.549 9.389 -18.420 1.00 94.50 81 THR A C 1
ATOM 637 O O . THR A 1 81 ? 13.208 9.675 -17.272 1.00 94.50 81 THR A O 1
ATOM 640 N N . GLN A 1 82 ? 13.091 8.303 -19.036 1.00 95.06 82 GLN A N 1
ATOM 641 C CA . GLN A 1 82 ? 12.158 7.338 -18.466 1.00 95.06 82 GLN A CA 1
ATOM 642 C C . GLN A 1 82 ? 12.748 6.647 -17.234 1.00 95.06 82 GLN A C 1
ATOM 644 O O . GLN A 1 82 ? 12.032 6.416 -16.259 1.00 95.06 82 GLN A O 1
ATOM 649 N N . PHE A 1 83 ? 14.055 6.374 -17.231 1.00 93.94 83 PHE A N 1
ATOM 650 C CA . PHE A 1 83 ? 14.753 5.865 -16.054 1.00 93.94 83 PHE A CA 1
ATOM 651 C C . PHE A 1 83 ? 14.702 6.853 -14.879 1.00 93.94 83 PHE A C 1
ATOM 653 O O . PHE A 1 83 ? 14.330 6.471 -13.768 1.00 93.94 83 PHE A O 1
ATOM 660 N N . VAL A 1 84 ? 15.012 8.133 -15.116 1.00 96.50 84 VAL A N 1
ATOM 661 C CA . VAL A 1 84 ? 14.921 9.174 -14.076 1.00 96.50 84 VAL A CA 1
ATOM 662 C C . VAL A 1 84 ? 13.486 9.300 -13.557 1.00 96.50 84 VAL A C 1
ATOM 664 O O . VAL A 1 84 ? 13.275 9.350 -12.344 1.00 96.50 84 VAL A O 1
ATOM 667 N N . LEU A 1 85 ? 12.489 9.279 -14.445 1.00 96.31 85 LEU A N 1
ATOM 668 C CA . LEU A 1 85 ? 11.079 9.298 -14.049 1.00 96.31 85 LEU A CA 1
ATOM 669 C C . LEU A 1 85 ? 10.708 8.078 -13.199 1.00 96.31 85 LEU A C 1
ATOM 671 O O . LEU A 1 85 ? 10.076 8.234 -12.157 1.00 96.31 85 LEU A O 1
ATOM 675 N N . PHE A 1 86 ? 11.145 6.878 -13.579 1.00 96.00 86 PHE A N 1
ATOM 676 C CA . PHE A 1 86 ? 10.926 5.665 -12.791 1.00 96.00 86 PHE A CA 1
ATOM 677 C C . PHE A 1 86 ? 11.502 5.783 -11.369 1.00 96.00 86 PHE A C 1
ATOM 679 O O . PHE A 1 86 ? 10.838 5.394 -10.403 1.00 96.00 86 PHE A O 1
ATOM 686 N N . LEU A 1 87 ? 12.694 6.368 -11.208 1.00 96.25 87 LEU A N 1
ATOM 687 C CA . LEU A 1 87 ? 13.269 6.629 -9.883 1.00 96.25 87 LEU A CA 1
ATOM 688 C C . LEU A 1 87 ? 12.417 7.611 -9.067 1.00 96.25 87 LEU A C 1
ATOM 690 O O . LEU A 1 87 ? 12.177 7.371 -7.882 1.00 96.25 87 LEU A O 1
ATOM 694 N N . ILE A 1 88 ? 11.913 8.677 -9.696 1.00 97.81 88 ILE A N 1
ATOM 695 C CA . ILE A 1 88 ? 11.021 9.648 -9.044 1.00 97.81 88 ILE A CA 1
ATOM 696 C C . ILE A 1 88 ? 9.738 8.960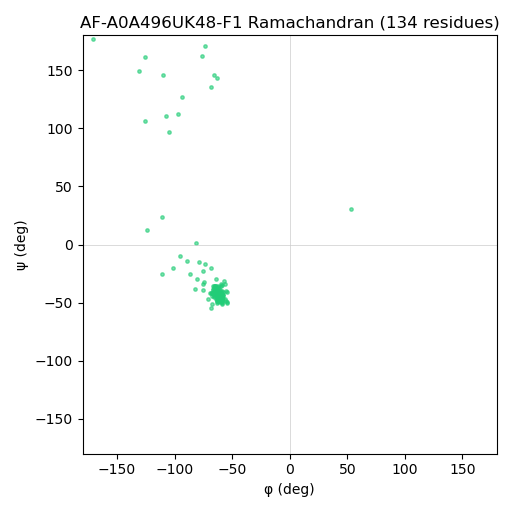 -8.560 1.00 97.81 88 ILE A C 1
ATOM 698 O O . ILE A 1 88 ? 9.352 9.141 -7.403 1.00 97.81 88 ILE A O 1
ATOM 702 N N . LEU A 1 89 ? 9.105 8.130 -9.396 1.00 97.50 89 LEU A N 1
ATOM 703 C CA . LEU A 1 89 ? 7.891 7.394 -9.023 1.00 97.50 89 LEU A CA 1
ATOM 704 C C . LEU A 1 89 ? 8.129 6.482 -7.811 1.00 97.50 89 LEU A C 1
ATOM 706 O O . LEU A 1 89 ? 7.337 6.497 -6.868 1.00 97.50 89 LEU A O 1
ATOM 710 N N . ASN A 1 90 ? 9.246 5.750 -7.778 1.00 96.44 90 ASN A N 1
ATOM 711 C CA . ASN A 1 90 ? 9.618 4.936 -6.614 1.00 96.44 90 ASN A CA 1
ATOM 712 C C . ASN A 1 90 ? 9.854 5.790 -5.359 1.00 96.44 90 ASN A C 1
ATOM 714 O O . ASN A 1 90 ? 9.434 5.406 -4.265 1.00 96.44 90 ASN A O 1
ATOM 718 N N . GLY A 1 91 ? 10.469 6.966 -5.509 1.00 97.56 91 GLY A N 1
ATOM 719 C CA . GLY A 1 91 ? 10.631 7.931 -4.420 1.00 97.56 91 GLY A CA 1
ATOM 720 C C . GLY A 1 91 ? 9.291 8.389 -3.834 1.00 97.56 91 GLY A C 1
ATOM 721 O O . GLY A 1 91 ? 9.138 8.438 -2.610 1.00 97.56 91 GLY A O 1
ATOM 722 N N . ILE A 1 92 ? 8.295 8.649 -4.689 1.00 97.56 92 ILE A N 1
ATOM 723 C CA . ILE A 1 92 ? 6.930 9.000 -4.267 1.00 97.56 92 ILE A CA 1
ATOM 724 C C . ILE A 1 92 ? 6.284 7.841 -3.501 1.00 97.56 92 ILE A C 1
ATOM 726 O O . ILE A 1 92 ? 5.763 8.060 -2.405 1.00 97.56 92 ILE A O 1
ATO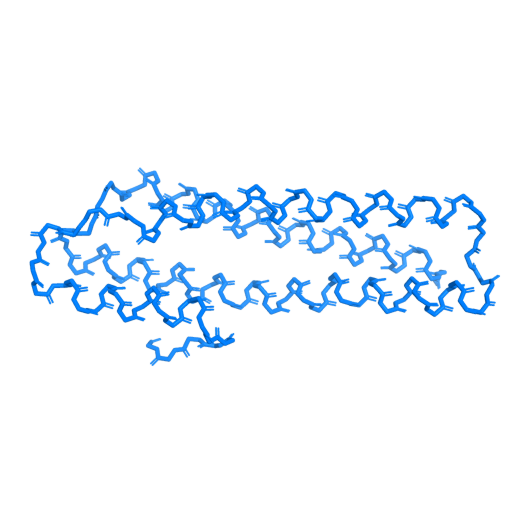M 730 N N . VAL A 1 93 ? 6.348 6.612 -4.029 1.00 96.38 93 VAL A N 1
ATOM 731 C CA . VAL A 1 93 ? 5.793 5.416 -3.362 1.00 96.38 93 VAL A CA 1
ATOM 732 C C . VAL A 1 93 ? 6.425 5.219 -1.982 1.00 96.38 93 VAL A C 1
ATOM 734 O O . VAL A 1 93 ? 5.722 4.981 -0.996 1.00 96.38 93 VAL A O 1
ATOM 737 N N . TRP A 1 94 ? 7.744 5.384 -1.878 1.00 96.06 94 TRP A N 1
ATOM 738 C CA . TRP A 1 94 ? 8.459 5.280 -0.608 1.00 96.06 94 TRP A CA 1
ATOM 739 C C . TRP A 1 94 ? 8.015 6.348 0.406 1.00 96.06 94 TRP A C 1
ATOM 741 O O . TRP A 1 94 ? 7.717 6.026 1.563 1.00 96.06 94 TRP A O 1
ATOM 751 N N . ALA A 1 95 ? 7.910 7.610 -0.022 1.00 95.75 95 ALA A N 1
ATOM 752 C CA . ALA A 1 95 ? 7.441 8.704 0.827 1.00 95.75 95 ALA A CA 1
ATOM 753 C C . ALA A 1 95 ? 5.988 8.489 1.293 1.00 95.75 95 ALA A C 1
ATOM 755 O O . ALA A 1 95 ? 5.677 8.676 2.476 1.00 95.75 95 ALA A O 1
ATOM 756 N N . ALA A 1 96 ? 5.117 8.026 0.391 1.00 93.88 96 ALA A N 1
ATOM 757 C CA . ALA A 1 96 ? 3.731 7.684 0.688 1.00 93.88 96 ALA A CA 1
ATOM 758 C C . ALA A 1 96 ? 3.646 6.589 1.765 1.00 93.88 96 ALA A C 1
ATOM 760 O O . ALA A 1 96 ? 2.994 6.795 2.796 1.00 93.88 96 ALA A O 1
ATOM 761 N N . GLY A 1 97 ? 4.386 5.487 1.603 1.00 92.88 97 GLY A N 1
ATOM 762 C CA . GLY A 1 97 ? 4.438 4.398 2.584 1.00 92.88 97 GLY A CA 1
ATOM 763 C C . GLY A 1 97 ? 4.931 4.852 3.962 1.00 92.88 97 GLY A C 1
ATOM 764 O O . GLY A 1 97 ? 4.346 4.497 4.990 1.00 92.88 97 GLY A O 1
ATOM 765 N N . LYS A 1 98 ? 5.954 5.717 4.008 1.00 93.44 98 LYS A N 1
ATOM 766 C CA . LYS A 1 98 ? 6.449 6.293 5.269 1.00 93.44 98 LYS A CA 1
ATOM 767 C C . LYS A 1 98 ? 5.386 7.141 5.975 1.00 93.44 98 LYS A C 1
ATOM 769 O O . LYS A 1 98 ? 5.258 7.054 7.198 1.00 93.44 98 LYS A O 1
ATOM 774 N N . SER A 1 99 ? 4.618 7.934 5.227 1.00 90.50 99 SER A N 1
ATOM 775 C CA . SER A 1 99 ? 3.552 8.773 5.790 1.00 90.50 99 SER A CA 1
ATOM 776 C C . SER A 1 99 ? 2.390 7.946 6.359 1.00 90.50 99 SER A C 1
ATOM 778 O O . SER A 1 99 ? 1.927 8.217 7.470 1.00 90.50 99 SER A O 1
ATOM 780 N N . ALA A 1 100 ? 1.974 6.887 5.656 1.00 91.12 100 ALA A N 1
ATOM 781 C CA . ALA A 1 100 ? 0.881 6.016 6.083 1.00 91.12 100 ALA A CA 1
ATOM 782 C C . ALA A 1 100 ? 1.217 5.259 7.372 1.00 91.12 100 ALA A C 1
ATOM 784 O O . ALA A 1 100 ? 0.391 5.208 8.282 1.00 91.12 100 ALA A O 1
ATOM 785 N N . LYS A 1 101 ? 2.465 4.794 7.517 1.00 89.94 101 LYS A N 1
ATOM 786 C CA . LYS A 1 101 ? 2.931 4.082 8.718 1.00 89.94 101 LYS A CA 1
ATOM 787 C C . LYS A 1 101 ? 2.753 4.884 10.012 1.00 89.94 101 LYS A C 1
ATOM 789 O O . LYS A 1 101 ? 2.536 4.306 11.074 1.00 89.94 101 LYS A O 1
ATOM 794 N N . SER A 1 102 ? 2.842 6.214 9.946 1.00 90.06 102 SER A N 1
ATOM 795 C CA . SER A 1 102 ? 2.569 7.081 11.103 1.00 90.06 102 SER A CA 1
ATOM 796 C C . SER A 1 102 ? 1.097 7.011 11.529 1.00 90.06 102 SER A C 1
ATOM 798 O O . SER A 1 102 ? 0.784 6.927 12.715 1.00 90.06 102 SER A O 1
ATOM 800 N N . ILE A 1 103 ? 0.184 6.985 10.558 1.00 90.56 103 ILE A N 1
ATOM 801 C CA . ILE A 1 103 ? -1.262 6.955 10.796 1.00 90.56 103 ILE A CA 1
ATOM 802 C C . ILE A 1 103 ? -1.702 5.557 11.249 1.00 90.56 103 ILE A C 1
ATOM 804 O O . ILE A 1 103 ? -2.493 5.445 12.182 1.00 90.56 103 ILE A O 1
ATOM 808 N N . GLU A 1 104 ? -1.136 4.494 10.676 1.00 91.06 104 GLU A N 1
ATOM 809 C CA . GLU A 1 104 ? -1.380 3.114 11.126 1.00 91.06 104 GLU A CA 1
ATOM 810 C C . GLU A 1 104 ? -0.979 2.922 12.587 1.00 91.06 104 GLU A C 1
ATOM 812 O O . GLU A 1 104 ? -1.756 2.398 13.383 1.00 91.06 104 GLU A O 1
ATOM 817 N N . LYS A 1 105 ? 0.194 3.437 12.977 1.00 92.00 105 LYS A N 1
ATOM 818 C CA . LYS A 1 105 ? 0.630 3.420 14.377 1.00 92.00 105 LYS A CA 1
ATOM 819 C C . LYS A 1 105 ? -0.346 4.139 15.302 1.00 92.00 105 LYS A C 1
ATOM 821 O O . LYS A 1 105 ? -0.499 3.713 16.441 1.00 92.00 105 LYS A O 1
ATOM 826 N N . ARG A 1 106 ? -1.004 5.214 14.858 1.00 89.31 106 ARG A N 1
ATOM 827 C CA . ARG A 1 106 ? -2.031 5.882 15.674 1.00 89.31 106 ARG A CA 1
ATOM 828 C C . ARG A 1 106 ? -3.243 4.980 15.887 1.00 89.31 106 ARG A C 1
ATOM 830 O O . ARG A 1 106 ? -3.699 4.875 17.016 1.00 89.31 106 ARG A O 1
ATOM 837 N N . ALA A 1 107 ? -3.710 4.295 14.843 1.00 89.19 107 ALA A N 1
ATOM 838 C CA . ALA A 1 107 ? -4.819 3.345 14.958 1.00 89.19 107 ALA A CA 1
ATOM 839 C C . ALA A 1 107 ? -4.477 2.142 15.847 1.00 89.19 107 ALA A C 1
ATOM 841 O O . ALA A 1 107 ? -5.330 1.687 16.594 1.00 89.19 107 ALA A O 1
ATOM 842 N N . GLN A 1 108 ? -3.227 1.673 15.817 1.00 89.88 108 GLN A N 1
ATOM 843 C CA . GLN A 1 108 ? -2.741 0.569 16.659 1.00 89.88 108 GLN A CA 1
ATOM 844 C C . GLN A 1 108 ? -2.546 0.955 18.134 1.00 89.88 108 GLN A C 1
ATOM 846 O O . GLN A 1 108 ? -2.471 0.074 18.989 1.00 89.88 108 GLN A O 1
ATOM 851 N N . ASN A 1 109 ? -2.484 2.249 18.449 1.00 90.69 109 ASN A N 1
ATOM 852 C CA . ASN A 1 109 ? -2.293 2.761 19.809 1.00 90.69 109 ASN A CA 1
ATOM 853 C C . ASN A 1 109 ? -3.543 3.473 20.355 1.00 90.69 109 ASN A C 1
ATOM 855 O O . ASN A 1 109 ? -3.420 4.326 21.233 1.00 90.69 109 ASN A O 1
ATOM 859 N N . LEU A 1 110 ? -4.737 3.159 19.838 1.00 90.44 110 LEU A N 1
ATOM 860 C CA . LEU A 1 110 ? -5.983 3.659 20.419 1.00 90.44 110 LEU A CA 1
ATOM 861 C C . LEU A 1 110 ? -6.158 3.135 21.851 1.00 90.44 110 LEU A C 1
ATOM 863 O O . LEU A 1 110 ? -5.797 1.997 22.162 1.00 90.44 110 LEU A O 1
ATOM 867 N N . SER A 1 111 ? -6.715 3.971 22.729 1.00 89.00 111 SER A N 1
ATOM 868 C CA . SER A 1 111 ? -7.045 3.564 24.092 1.00 89.00 111 SER A CA 1
ATOM 869 C C . SER A 1 111 ? -8.184 2.546 24.074 1.00 89.00 111 SER A C 1
ATOM 871 O O . SER A 1 111 ? -9.179 2.714 23.369 1.00 89.00 111 SER A O 1
ATOM 873 N N . VAL A 1 112 ? -8.040 1.484 24.865 1.00 89.62 112 VAL A N 1
ATOM 874 C CA . VAL A 1 112 ? -9.085 0.476 25.063 1.00 89.62 112 VAL A CA 1
ATOM 875 C C . VAL A 1 112 ? -9.646 0.660 26.465 1.00 89.62 112 VAL A C 1
ATOM 877 O O . VAL A 1 112 ? -8.947 0.411 27.446 1.00 89.62 112 VAL A O 1
ATOM 880 N N . SER A 1 113 ? -10.890 1.125 26.561 1.00 86.50 113 SER A N 1
ATOM 881 C CA . SER A 1 113 ? -11.529 1.428 27.849 1.00 86.50 113 SER A CA 1
ATOM 882 C C . SER A 1 113 ? -12.075 0.174 28.531 1.00 86.50 113 SER A C 1
ATOM 884 O O . SER A 1 113 ? -12.127 0.114 29.756 1.00 86.50 113 SER A O 1
ATOM 886 N N . ASN A 1 114 ? -12.476 -0.833 27.748 1.00 85.19 114 ASN A N 1
ATOM 887 C CA . ASN A 1 114 ? -13.031 -2.084 28.257 1.00 85.19 114 ASN A CA 1
ATOM 888 C C . ASN A 1 114 ? -11.942 -3.176 28.327 1.00 85.19 114 ASN A C 1
ATOM 890 O O . ASN A 1 114 ? -11.491 -3.641 27.275 1.00 85.19 114 ASN A O 1
ATOM 894 N N . PRO A 1 115 ? -11.534 -3.633 29.529 1.00 84.44 115 PRO A N 1
ATOM 895 C CA . PRO A 1 115 ? -10.498 -4.654 29.683 1.00 84.44 115 PRO A CA 1
ATOM 896 C C . PRO A 1 115 ? -10.802 -5.954 28.932 1.00 84.44 115 PRO A C 1
ATOM 898 O O . PRO A 1 115 ? -9.887 -6.555 28.375 1.00 84.44 115 PRO A O 1
ATOM 901 N N . ASN A 1 116 ? -12.081 -6.335 28.831 1.00 86.69 116 ASN A N 1
ATOM 902 C CA . ASN A 1 116 ? -12.509 -7.570 28.167 1.00 86.69 116 ASN A CA 1
ATOM 903 C C . ASN A 1 116 ? -12.284 -7.543 26.644 1.00 86.69 116 ASN A C 1
ATOM 905 O O . ASN A 1 116 ? -12.222 -8.595 26.021 1.00 86.69 116 ASN A O 1
ATOM 909 N N . LEU A 1 117 ? -12.141 -6.355 26.042 1.00 89.50 117 LEU A N 1
ATOM 910 C CA . LEU A 1 117 ? -11.872 -6.185 24.607 1.00 89.50 117 LEU A CA 1
ATOM 911 C C . LEU A 1 117 ? -10.374 -6.021 24.302 1.00 89.50 117 LEU A C 1
ATOM 913 O O . LEU A 1 117 ? -9.968 -6.045 23.140 1.00 89.50 117 LEU A O 1
ATOM 917 N N . SER A 1 118 ? -9.539 -5.844 25.333 1.00 90.44 118 SER A N 1
ATOM 918 C CA . SER A 1 118 ? -8.110 -5.532 25.191 1.00 90.44 118 SER A CA 1
ATOM 919 C C . SER A 1 118 ? -7.331 -6.653 24.508 1.00 90.44 118 SER A C 1
ATOM 921 O O . SER A 1 118 ? -6.500 -6.391 23.635 1.00 90.44 118 SER A O 1
ATOM 923 N N . ASP A 1 119 ? -7.611 -7.902 24.875 1.00 91.25 119 ASP A N 1
ATOM 924 C CA . ASP A 1 119 ? -6.900 -9.057 24.326 1.00 91.25 119 ASP A CA 1
ATOM 925 C C . ASP A 1 119 ? -7.250 -9.288 22.856 1.00 91.25 119 ASP A C 1
ATOM 927 O O . ASP A 1 119 ? -6.362 -9.508 22.026 1.00 91.25 119 ASP A O 1
ATOM 931 N N . GLU A 1 120 ? -8.528 -9.144 22.508 1.00 92.56 120 GLU A N 1
ATOM 932 C CA . GLU A 1 120 ? -8.993 -9.272 21.132 1.00 92.56 120 GLU A CA 1
ATOM 933 C C . GLU A 1 120 ? -8.459 -8.137 20.248 1.00 92.56 120 GLU A C 1
ATOM 935 O O . GLU A 1 120 ? -7.914 -8.395 19.174 1.00 92.56 120 GLU A O 1
ATOM 940 N N . TYR A 1 121 ? -8.500 -6.892 20.736 1.00 93.00 121 TYR A N 1
ATOM 941 C CA . TYR A 1 121 ? -7.888 -5.741 20.069 1.00 93.00 121 TYR A CA 1
ATOM 942 C C . TYR A 1 121 ? -6.399 -5.975 19.767 1.00 93.00 121 TYR A C 1
ATOM 944 O O . TYR A 1 121 ? -5.952 -5.828 18.625 1.00 93.00 121 TYR A O 1
ATOM 952 N N . LYS A 1 122 ? -5.622 -6.409 20.769 1.00 92.44 122 LYS A N 1
ATOM 953 C CA . LYS A 1 122 ? -4.191 -6.715 20.596 1.00 92.44 122 LYS A CA 1
ATOM 954 C C . LYS A 1 122 ? -3.963 -7.850 19.603 1.00 92.44 122 LYS A C 1
ATOM 956 O O . LYS A 1 122 ? -2.979 -7.805 18.861 1.00 92.44 122 LYS A O 1
ATOM 961 N N . SER A 1 123 ? -4.836 -8.857 19.592 1.00 93.88 123 SER A N 1
ATOM 962 C CA . SER A 1 123 ? -4.781 -9.955 18.626 1.00 93.88 123 SER A CA 1
ATOM 963 C C . SER A 1 123 ? -4.964 -9.441 17.195 1.00 93.88 123 SER A C 1
ATOM 965 O O . SER A 1 123 ? -4.105 -9.684 16.346 1.00 93.88 123 SER A O 1
ATOM 967 N N . ILE A 1 124 ? -5.993 -8.623 16.954 1.00 94.38 124 ILE A N 1
ATOM 968 C CA . ILE A 1 124 ? -6.273 -8.013 15.645 1.00 94.38 124 ILE A CA 1
ATOM 969 C C . ILE A 1 124 ? -5.092 -7.159 15.176 1.00 94.38 124 ILE A C 1
ATOM 971 O O . ILE A 1 124 ? -4.613 -7.336 14.055 1.00 94.38 124 ILE A O 1
ATOM 975 N N . CYS A 1 125 ? -4.562 -6.275 16.031 1.00 93.38 125 CYS A N 1
ATOM 976 C CA . CYS A 1 125 ? -3.393 -5.461 15.686 1.00 93.38 125 CYS A CA 1
ATOM 977 C C . CYS A 1 125 ? -2.159 -6.325 15.386 1.00 93.38 125 CYS A C 1
ATOM 979 O O . CYS A 1 125 ? -1.386 -6.015 14.478 1.00 93.38 125 CYS A O 1
ATOM 981 N N . ARG A 1 126 ? -1.966 -7.430 16.115 1.00 93.50 126 ARG A N 1
ATOM 982 C CA . ARG A 1 126 ? -0.868 -8.367 15.856 1.00 93.50 126 ARG A CA 1
ATOM 983 C C . ARG A 1 126 ? -1.036 -9.062 14.505 1.00 93.50 126 ARG A C 1
ATOM 985 O O . ARG A 1 126 ? -0.047 -9.150 13.775 1.00 93.50 126 ARG A O 1
ATOM 992 N N . THR A 1 127 ? -2.241 -9.523 14.168 1.00 94.31 127 THR A N 1
ATOM 993 C CA . THR A 1 127 ? -2.550 -10.097 12.849 1.00 94.31 127 THR A CA 1
ATOM 994 C C . THR A 1 127 ? -2.291 -9.079 11.749 1.00 94.31 127 THR A C 1
ATOM 996 O O . THR A 1 127 ? -1.565 -9.390 10.809 1.00 94.31 127 THR A O 1
ATOM 999 N N . TRP A 1 128 ? -2.788 -7.851 11.905 1.00 94.25 128 TRP A N 1
ATOM 1000 C CA . TRP A 1 128 ? -2.612 -6.778 10.928 1.00 94.25 128 TRP A CA 1
ATOM 1001 C C . TRP A 1 128 ? -1.136 -6.534 10.577 1.00 94.25 128 TRP A C 1
ATOM 1003 O O . TRP A 1 128 ? -0.794 -6.348 9.414 1.00 94.25 128 TRP A O 1
ATOM 1013 N N . ILE A 1 129 ? -0.249 -6.574 11.575 1.00 90.81 129 ILE A N 1
ATOM 1014 C CA . ILE A 1 129 ? 1.183 -6.305 11.381 1.00 90.81 129 ILE A CA 1
ATOM 1015 C C . ILE A 1 129 ? 1.938 -7.533 10.859 1.00 90.81 129 ILE A C 1
ATOM 1017 O O . ILE A 1 129 ? 2.891 -7.391 10.093 1.00 90.81 129 ILE A O 1
ATOM 1021 N N . ARG A 1 130 ? 1.594 -8.732 11.343 1.00 92.12 130 ARG A N 1
ATOM 1022 C CA . ARG A 1 130 ? 2.433 -9.929 11.160 1.00 92.12 130 ARG A CA 1
ATOM 1023 C C . ARG A 1 130 ? 1.954 -10.874 10.072 1.00 92.12 130 ARG A C 1
ATOM 1025 O O . ARG A 1 130 ? 2.750 -11.706 9.640 1.00 92.12 130 ARG A O 1
ATOM 1032 N N . LYS A 1 131 ? 0.684 -10.813 9.676 1.00 91.94 131 LYS A N 1
ATOM 1033 C CA . LYS A 1 131 ? 0.104 -11.769 8.733 1.00 91.94 131 LYS A CA 1
ATOM 1034 C C . LYS A 1 131 ? -0.195 -11.099 7.392 1.00 91.94 131 LYS A C 1
ATOM 1036 O O . LYS A 1 131 ? -0.581 -9.936 7.365 1.00 91.94 131 LYS A O 1
ATOM 1041 N N . PRO A 1 132 ? -0.055 -11.832 6.275 1.00 86.50 132 PRO A N 1
ATOM 1042 C CA . PRO A 1 132 ? -0.459 -11.333 4.963 1.00 86.50 132 PRO A CA 1
ATOM 1043 C C . PRO A 1 132 ? -1.983 -11.341 4.772 1.00 86.50 132 PRO A C 1
ATOM 1045 O O . PRO A 1 132 ? -2.496 -10.584 3.955 1.00 86.50 132 PRO A O 1
ATOM 1048 N N . PHE A 1 133 ? -2.707 -12.173 5.531 1.00 90.31 133 PHE A N 1
ATOM 1049 C CA . PHE A 1 133 ? -4.159 -12.333 5.444 1.00 90.31 133 PHE A CA 1
ATOM 1050 C C . PHE A 1 133 ? -4.820 -12.245 6.826 1.00 90.31 133 PHE A C 1
ATOM 1052 O O . PHE A 1 133 ? -4.196 -12.636 7.818 1.00 90.31 133 PHE A O 1
ATOM 1059 N N . PRO A 1 134 ? -6.066 -11.744 6.891 1.00 88.81 134 PRO A N 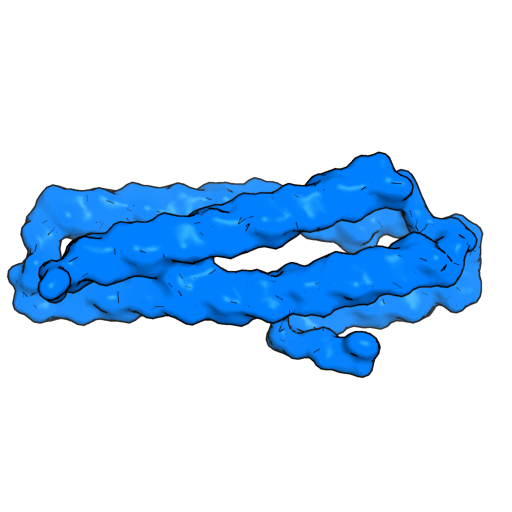1
ATOM 1060 C CA . PRO A 1 134 ? -6.867 -11.736 8.113 1.00 88.81 134 PRO A CA 1
ATOM 1061 C C . PRO A 1 134 ? -7.203 -13.171 8.547 1.00 88.81 134 PRO A C 1
ATOM 1063 O O . PRO A 1 134 ? -7.414 -14.044 7.706 1.00 88.81 134 PRO A O 1
ATOM 1066 N N . ASP A 1 135 ? -7.269 -13.408 9.855 1.00 89.12 135 ASP A N 1
ATOM 1067 C CA . ASP A 1 135 ? -7.607 -14.705 10.466 1.00 89.12 135 ASP A CA 1
ATOM 1068 C C . ASP A 1 135 ? -8.798 -14.630 11.436 1.00 89.12 135 ASP A C 1
ATOM 1070 O O . ASP A 1 135 ? -9.054 -15.568 12.189 1.00 89.12 135 ASP A O 1
ATOM 1074 N N . PHE A 1 136 ? -9.511 -13.508 11.395 1.00 85.06 136 PHE A N 1
ATOM 1075 C CA . PHE A 1 136 ? -10.697 -13.175 12.174 1.00 85.06 136 PHE A CA 1
ATOM 1076 C C . PHE A 1 136 ? -11.799 -12.673 11.241 1.00 85.06 136 PHE A C 1
ATOM 1078 O O . PHE A 1 136 ? -11.476 -12.186 10.127 1.00 85.06 136 PHE A O 1
#

Radius of gyration: 18.29 Å; Cα contacts (8 Å, |Δi|>4): 107; chains: 1; bounding box: 37×25×55 Å

Foldseek 3Di:
DALLVLLVVLLVVLVVLLVVLLVLLVVLVVVDLAAEDPVNVVSLLVSLQSNLVSVVSSCCSVVVSVVSLVVCVVVVVADPVSNVVSVVSVVVVVVSVVVSVVSLVVVLPRYHPDPVCVVVSPVSNCCSVPPSHDPD